Protein AF-A0A4R8SLN2-F1 (afdb_monomer)

Structure (mmCIF, N/CA/C/O backbone):
data_AF-A0A4R8SLN2-F1
#
_entry.id   AF-A0A4R8SLN2-F1
#
loop_
_atom_site.group_PDB
_atom_site.id
_atom_site.type_symbol
_atom_site.label_atom_id
_atom_site.label_alt_id
_atom_site.label_comp_id
_atom_site.label_asym_id
_atom_site.label_entity_id
_atom_site.label_seq_id
_atom_site.pdbx_PDB_ins_code
_atom_site.Cartn_x
_atom_site.Cartn_y
_atom_site.Cartn_z
_atom_site.occupancy
_atom_site.B_iso_or_equiv
_atom_site.auth_seq_id
_atom_site.auth_comp_id
_atom_site.auth_asym_id
_atom_site.auth_atom_id
_atom_site.pdbx_PDB_model_num
ATOM 1 N N . MET A 1 1 ? 5.948 -18.641 -3.369 1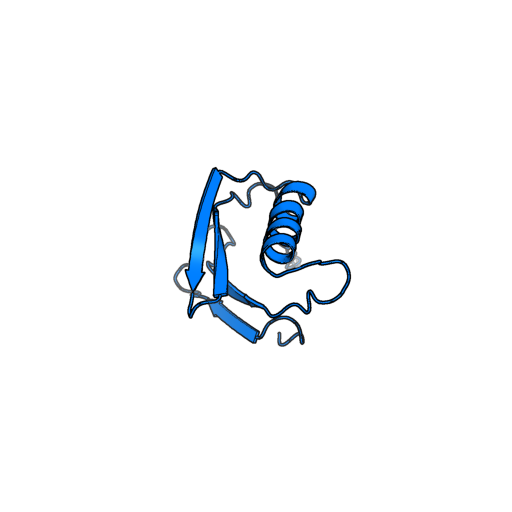.00 38.31 1 MET A N 1
ATOM 2 C CA . MET A 1 1 ? 6.324 -17.828 -2.198 1.00 38.31 1 MET A CA 1
ATOM 3 C C . MET A 1 1 ? 5.030 -17.422 -1.506 1.00 38.31 1 MET A C 1
ATOM 5 O O . MET A 1 1 ? 4.472 -16.390 -1.838 1.00 38.31 1 MET A O 1
ATOM 9 N N . ASN A 1 2 ? 4.505 -18.307 -0.655 1.00 37.12 2 ASN A N 1
ATOM 10 C CA . ASN A 1 2 ? 3.396 -18.013 0.253 1.00 37.12 2 ASN A CA 1
ATOM 11 C C . ASN A 1 2 ? 4.037 -17.866 1.629 1.00 37.12 2 ASN A C 1
ATOM 13 O O . ASN A 1 2 ? 4.490 -18.857 2.193 1.00 37.12 2 ASN A O 1
ATOM 17 N N . THR A 1 3 ? 4.171 -16.637 2.105 1.00 49.19 3 THR A N 1
ATOM 18 C CA . THR A 1 3 ? 4.444 -16.358 3.516 1.00 49.19 3 THR A CA 1
ATOM 19 C C . THR A 1 3 ? 3.118 -15.937 4.138 1.00 49.19 3 THR A C 1
ATOM 21 O O . THR A 1 3 ? 2.308 -15.319 3.446 1.00 49.19 3 THR A O 1
ATOM 24 N N . ASP A 1 4 ? 2.879 -16.240 5.415 1.00 57.81 4 ASP A N 1
ATOM 25 C CA . ASP A 1 4 ? 1.598 -15.940 6.084 1.00 57.81 4 ASP A CA 1
ATOM 26 C C . ASP A 1 4 ? 1.197 -14.450 6.023 1.00 57.81 4 ASP A C 1
ATOM 28 O O . ASP A 1 4 ? 0.019 -14.109 6.143 1.00 57.81 4 ASP A O 1
ATOM 32 N N . ALA A 1 5 ? 2.162 -13.566 5.748 1.00 66.94 5 ALA A N 1
ATOM 33 C CA . ALA A 1 5 ? 1.970 -12.130 5.575 1.00 66.94 5 ALA A CA 1
ATOM 34 C C . ALA A 1 5 ? 1.455 -11.709 4.180 1.00 66.94 5 ALA A C 1
ATOM 36 O O . ALA A 1 5 ? 0.773 -10.688 4.076 1.00 66.94 5 ALA A O 1
ATOM 37 N N . ILE A 1 6 ? 1.757 -12.449 3.100 1.00 77.06 6 ILE A N 1
ATOM 38 C CA . ILE A 1 6 ? 1.350 -12.093 1.725 1.00 77.06 6 ILE A CA 1
ATOM 39 C C . ILE A 1 6 ? 0.080 -12.859 1.358 1.00 77.06 6 ILE A C 1
ATOM 41 O O . ILE A 1 6 ? 0.101 -14.070 1.151 1.00 77.06 6 ILE A O 1
ATOM 45 N N . ARG A 1 7 ? -1.037 -12.141 1.212 1.00 80.31 7 ARG A N 1
ATOM 46 C CA . ARG A 1 7 ? -2.324 -12.730 0.820 1.00 80.31 7 ARG A CA 1
ATOM 47 C C . ARG A 1 7 ? -2.454 -12.898 -0.683 1.00 80.31 7 ARG A C 1
ATOM 49 O O . ARG A 1 7 ? -3.026 -13.888 -1.131 1.00 80.31 7 ARG A O 1
ATOM 56 N N . ARG A 1 8 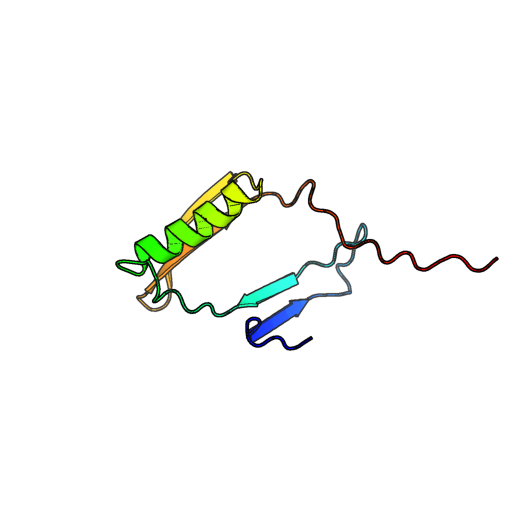? -1.966 -11.930 -1.466 1.00 85.62 8 ARG A N 1
ATOM 57 C CA . ARG A 1 8 ? -1.979 -11.976 -2.937 1.00 85.62 8 ARG A CA 1
ATOM 58 C C . ARG A 1 8 ? -0.786 -11.227 -3.519 1.00 85.62 8 ARG A C 1
ATOM 60 O O . ARG A 1 8 ? -0.353 -10.216 -2.976 1.00 85.62 8 ARG A O 1
ATOM 67 N N . LEU A 1 9 ? -0.303 -11.711 -4.657 1.00 89.25 9 LEU A N 1
ATOM 68 C CA . LEU A 1 9 ? 0.741 -11.083 -5.458 1.00 89.25 9 LEU A CA 1
ATOM 69 C C . LEU A 1 9 ? 0.292 -11.092 -6.922 1.00 89.25 9 LEU A C 1
ATOM 71 O O . LEU A 1 9 ? -0.017 -12.151 -7.467 1.00 89.25 9 LEU A O 1
ATOM 75 N N . ILE A 1 10 ? 0.274 -9.921 -7.552 1.00 91.06 10 ILE A N 1
ATOM 76 C CA . ILE A 1 10 ? -0.003 -9.742 -8.979 1.00 91.06 10 ILE A CA 1
ATOM 77 C C . ILE A 1 10 ? 1.242 -9.126 -9.609 1.00 91.06 10 ILE A C 1
ATOM 79 O O . ILE A 1 10 ? 1.755 -8.123 -9.120 1.00 91.06 10 ILE A O 1
ATOM 83 N N . PHE A 1 11 ? 1.737 -9.717 -10.692 1.00 91.50 11 PHE A N 1
ATOM 84 C CA . PHE A 1 11 ? 2.881 -9.205 -11.443 1.00 91.50 11 PHE A CA 1
ATOM 85 C C . PHE A 1 11 ? 2.684 -9.463 -12.933 1.00 91.50 11 PHE A C 1
ATOM 87 O O . PHE A 1 11 ? 2.034 -10.435 -13.319 1.00 91.50 11 PHE A O 1
ATOM 94 N N . ASN A 1 12 ? 3.282 -8.621 -13.773 1.00 89.06 12 ASN A N 1
ATOM 95 C CA . ASN A 1 12 ? 3.295 -8.835 -15.215 1.00 89.06 12 ASN A CA 1
ATOM 96 C C . ASN A 1 12 ? 4.734 -8.940 -15.732 1.00 89.06 12 ASN A C 1
ATOM 98 O O . ASN A 1 12 ? 5.434 -7.938 -15.853 1.00 89.06 12 ASN A O 1
ATOM 102 N N . LYS A 1 13 ? 5.152 -10.165 -16.077 1.00 89.69 13 LYS A N 1
ATOM 103 C CA . LYS A 1 13 ? 6.492 -10.445 -16.621 1.00 89.69 13 LYS A CA 1
ATOM 104 C C . LYS A 1 13 ? 6.751 -9.771 -17.969 1.00 89.69 13 LYS A C 1
ATOM 106 O O . LYS A 1 13 ? 7.902 -9.525 -18.301 1.00 89.69 13 LYS A O 1
ATOM 111 N N . SER A 1 14 ? 5.713 -9.468 -18.751 1.00 94.06 14 SER A N 1
ATOM 112 C CA . SER A 1 14 ? 5.900 -8.772 -20.030 1.00 94.06 14 SER A CA 1
ATOM 113 C C . SER A 1 14 ? 6.294 -7.305 -19.846 1.00 94.06 14 SER A C 1
ATOM 115 O O . SER A 1 14 ? 6.734 -6.678 -20.801 1.00 94.06 14 SER A O 1
ATOM 117 N N . LEU A 1 15 ? 6.125 -6.751 -18.639 1.00 91.50 15 LEU A N 1
ATOM 118 C CA . LEU A 1 15 ? 6.501 -5.380 -18.285 1.00 91.50 15 LEU A CA 1
ATOM 119 C C . LEU A 1 15 ? 7.857 -5.308 -17.570 1.00 91.50 15 LEU A C 1
ATOM 121 O O . LEU A 1 15 ? 8.204 -4.268 -17.012 1.00 91.50 15 LEU A O 1
ATOM 125 N N . THR A 1 16 ? 8.617 -6.405 -17.535 1.00 91.75 16 THR A N 1
ATOM 126 C CA . THR A 1 16 ? 9.932 -6.415 -16.900 1.00 91.75 16 THR A CA 1
ATOM 127 C C . THR A 1 16 ? 10.917 -5.565 -17.702 1.00 91.75 16 THR A C 1
ATOM 129 O O . THR A 1 16 ? 11.196 -5.850 -18.864 1.00 91.75 16 THR A O 1
ATOM 132 N N . ALA A 1 17 ? 11.497 -4.553 -17.061 1.00 87.75 17 ALA A N 1
ATOM 133 C CA . ALA A 1 17 ? 12.533 -3.699 -17.633 1.00 87.75 17 ALA A CA 1
ATOM 134 C C . ALA A 1 17 ? 13.560 -3.334 -16.559 1.00 87.75 17 ALA A C 1
ATOM 136 O O . ALA A 1 17 ? 13.216 -3.198 -15.387 1.00 87.75 17 ALA A O 1
ATOM 137 N N . ASN A 1 18 ? 14.831 -3.178 -16.936 1.00 86.75 18 ASN A N 1
ATOM 138 C CA . ASN A 1 18 ? 15.905 -2.777 -16.019 1.00 86.75 18 ASN A CA 1
ATOM 139 C C . ASN A 1 18 ? 15.983 -3.631 -14.739 1.00 86.75 18 ASN A C 1
ATOM 141 O O . ASN A 1 18 ? 16.195 -3.080 -13.670 1.00 86.75 18 ASN A O 1
ATOM 145 N N . GLN A 1 19 ? 15.767 -4.953 -14.809 1.00 83.56 19 GLN A N 1
ATOM 146 C CA . GLN A 1 19 ? 15.698 -5.848 -13.632 1.00 83.56 19 GLN A CA 1
ATOM 147 C C . GLN A 1 19 ? 14.588 -5.490 -12.620 1.00 83.56 19 GLN A C 1
ATOM 149 O O . GLN A 1 19 ? 14.664 -5.839 -11.444 1.00 83.56 19 GLN A O 1
ATOM 154 N N . PHE A 1 20 ? 13.553 -4.776 -13.057 1.00 83.19 20 PHE A N 1
ATOM 155 C CA . PHE A 1 20 ? 12.352 -4.485 -12.286 1.00 83.19 20 PHE A CA 1
ATOM 156 C C . PHE A 1 20 ? 11.148 -5.115 -12.973 1.00 83.19 20 PHE A C 1
ATOM 158 O O . PHE A 1 20 ? 10.972 -4.964 -14.179 1.00 83.19 20 PHE A O 1
ATOM 165 N N . THR A 1 21 ? 10.315 -5.810 -12.205 1.00 89.88 21 THR A N 1
ATOM 166 C CA . THR A 1 21 ? 8.996 -6.259 -12.658 1.00 89.88 21 THR A CA 1
ATOM 167 C C . THR A 1 21 ? 7.965 -5.535 -11.808 1.00 89.88 21 THR A C 1
ATOM 169 O O . 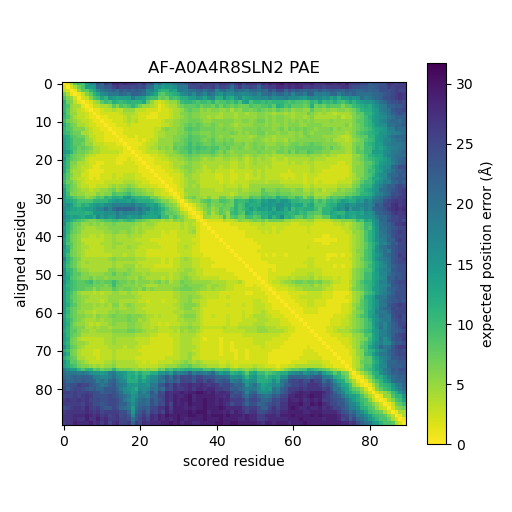THR A 1 21 ? 8.029 -5.678 -10.588 1.00 89.88 21 THR A O 1
ATOM 172 N N . PRO A 1 22 ? 7.033 -4.768 -12.395 1.00 88.06 22 PRO A N 1
ATOM 173 C CA . PRO A 1 22 ? 5.997 -4.116 -11.613 1.00 88.06 22 PRO A CA 1
ATOM 174 C C . PRO A 1 22 ? 5.126 -5.171 -10.927 1.00 88.06 22 PRO A C 1
ATOM 176 O O . PRO A 1 22 ? 4.662 -6.131 -11.555 1.00 88.06 22 PRO A O 1
ATOM 179 N N . THR A 1 23 ? 4.917 -4.983 -9.627 1.00 90.69 23 THR A N 1
ATOM 180 C CA . THR A 1 23 ? 4.144 -5.894 -8.783 1.00 90.69 23 THR A CA 1
ATOM 181 C C . THR A 1 23 ? 3.164 -5.124 -7.914 1.00 90.69 23 THR A C 1
ATOM 183 O O . THR A 1 23 ? 3.532 -4.106 -7.334 1.00 90.69 23 THR A O 1
ATOM 186 N N . ALA A 1 24 ? 1.961 -5.661 -7.745 1.00 91.31 24 ALA A N 1
ATOM 187 C CA . ALA A 1 24 ? 1.045 -5.284 -6.679 1.00 91.31 24 ALA A CA 1
ATOM 188 C C . ALA A 1 24 ? 1.016 -6.411 -5.640 1.00 91.31 24 ALA A C 1
ATOM 190 O O . ALA A 1 24 ? 0.765 -7.572 -5.979 1.00 91.31 24 ALA A O 1
ATOM 191 N N . VAL A 1 25 ? 1.289 -6.074 -4.381 1.00 90.44 25 VAL A N 1
ATOM 192 C CA . VAL A 1 25 ? 1.311 -7.023 -3.262 1.00 90.44 25 VAL A CA 1
ATOM 193 C C . VAL A 1 25 ? 0.224 -6.630 -2.276 1.00 90.44 25 VAL A C 1
ATOM 195 O O . VAL A 1 25 ? 0.131 -5.468 -1.896 1.00 90.44 25 VAL A O 1
ATOM 198 N N . VAL A 1 26 ? -0.587 -7.598 -1.862 1.00 90.38 26 VAL A N 1
ATOM 199 C CA . VAL A 1 26 ? -1.572 -7.428 -0.793 1.00 90.38 26 VAL A CA 1
ATOM 200 C C . VAL A 1 26 ? -1.098 -8.223 0.408 1.00 90.38 26 VAL A C 1
ATOM 202 O O . VAL A 1 26 ? -0.979 -9.452 0.341 1.00 90.38 26 VAL A O 1
ATOM 205 N N . THR A 1 27 ? -0.848 -7.521 1.503 1.00 88.62 27 THR A N 1
ATOM 206 C CA . THR A 1 27 ? -0.473 -8.098 2.790 1.00 88.62 27 THR A CA 1
ATOM 207 C C . THR A 1 27 ? -1.575 -7.873 3.816 1.00 88.62 27 THR A C 1
ATOM 209 O O . THR A 1 27 ? -2.439 -7.013 3.646 1.00 88.62 27 THR A O 1
ATOM 212 N N . VAL A 1 28 ? -1.571 -8.686 4.869 1.00 86.50 28 VAL A N 1
ATOM 213 C CA . VAL A 1 28 ? -2.394 -8.456 6.060 1.00 86.50 28 VAL A CA 1
ATOM 214 C C . VAL A 1 28 ? -1.454 -8.440 7.249 1.00 86.50 28 VAL A C 1
ATOM 216 O O . VAL A 1 28 ? -0.715 -9.401 7.454 1.00 86.50 28 VAL A O 1
ATOM 219 N N . ALA A 1 29 ? -1.484 -7.344 7.996 1.00 80.62 29 ALA A N 1
ATOM 220 C CA . ALA A 1 29 ? -0.770 -7.193 9.250 1.00 80.62 29 ALA A CA 1
ATOM 221 C C . ALA A 1 29 ? -1.782 -7.176 10.397 1.00 80.62 29 ALA A C 1
ATOM 223 O O . ALA A 1 29 ? -2.865 -6.602 10.263 1.00 80.62 29 ALA A O 1
ATOM 224 N N . ASP A 1 30 ? -1.422 -7.813 11.508 1.00 80.19 30 ASP A N 1
ATOM 225 C CA . ASP A 1 30 ? -2.106 -7.594 12.774 1.00 80.19 30 ASP A CA 1
ATOM 226 C C . ASP A 1 30 ? -1.502 -6.343 13.423 1.00 80.19 30 ASP A C 1
ATOM 228 O O . ASP A 1 30 ? -0.301 -6.290 13.680 1.00 80.19 30 ASP A O 1
ATOM 232 N N . VAL A 1 31 ? -2.330 -5.317 13.614 1.00 75.31 31 VAL A N 1
ATOM 233 C CA . VAL A 1 31 ? -1.935 -4.007 14.162 1.00 75.31 31 VAL A CA 1
ATOM 234 C C . VAL A 1 31 ? -2.552 -3.760 15.543 1.00 75.31 31 VAL A C 1
ATOM 236 O O . 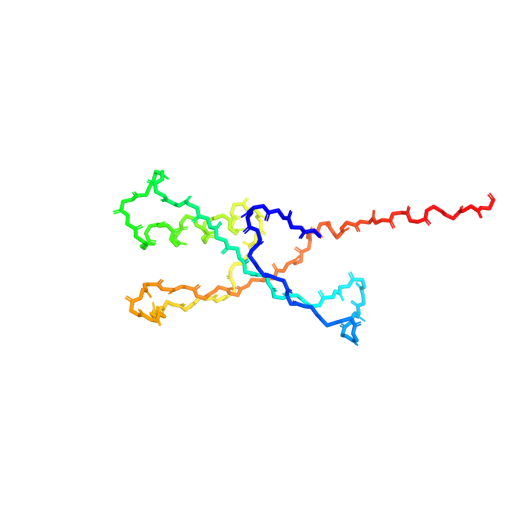VAL A 1 31 ? -2.652 -2.618 15.991 1.00 75.31 31 VAL A O 1
ATOM 239 N N . THR A 1 32 ? -3.021 -4.818 16.210 1.00 67.62 32 THR A N 1
ATOM 240 C CA . THR A 1 32 ? -3.682 -4.720 17.522 1.00 67.62 32 THR A CA 1
ATOM 241 C C . THR A 1 32 ? -2.714 -4.403 18.663 1.00 67.62 32 THR A C 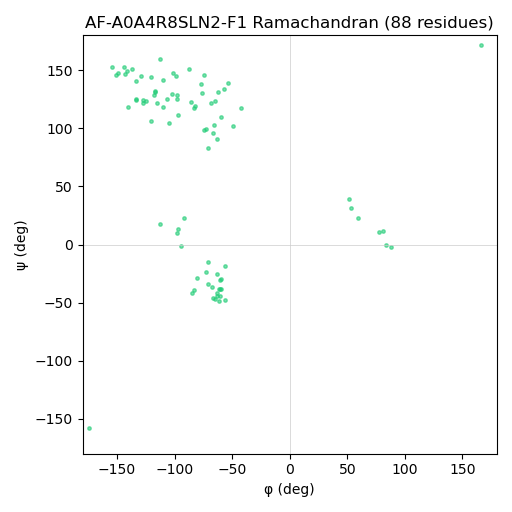1
ATOM 243 O O . THR A 1 32 ? -3.120 -3.809 19.660 1.00 67.62 32 THR A O 1
ATOM 246 N N . GLU A 1 33 ? -1.425 -4.716 18.515 1.00 67.50 33 GLU A N 1
ATOM 247 C CA . GLU A 1 33 ? -0.400 -4.375 19.501 1.00 67.50 33 GLU A CA 1
ATOM 248 C C . GLU A 1 33 ? 0.148 -2.956 19.272 1.00 67.50 33 GLU A C 1
ATOM 250 O O . GLU A 1 33 ? 0.675 -2.629 18.211 1.00 67.50 33 GLU A O 1
ATOM 255 N N . GLY A 1 34 ? 0.046 -2.090 20.287 1.00 66.06 34 GLY A N 1
ATOM 256 C CA . GLY A 1 34 ? 0.691 -0.769 20.281 1.00 66.06 34 GLY A CA 1
ATOM 257 C C . GLY A 1 34 ? -0.044 0.338 19.515 1.00 66.06 34 GLY A C 1
ATOM 258 O O . GLY A 1 34 ? 0.528 1.413 19.324 1.00 66.06 34 GLY A O 1
ATOM 259 N N . THR A 1 35 ? -1.300 0.122 19.110 1.00 77.44 35 THR A N 1
ATOM 260 C CA . THR A 1 35 ? -2.135 1.144 18.456 1.00 77.44 35 THR A CA 1
ATOM 261 C C . THR A 1 35 ? -3.412 1.422 19.255 1.00 77.44 35 THR A C 1
ATOM 263 O O . THR A 1 35 ? -3.993 0.534 19.871 1.00 77.44 35 THR A O 1
ATOM 266 N N . SER A 1 36 ? -3.850 2.682 19.272 1.00 81.00 36 SER A N 1
ATOM 267 C CA . SER A 1 36 ? -5.092 3.143 19.916 1.00 81.00 36 SER A CA 1
ATOM 268 C C . SER A 1 36 ? -6.282 3.210 18.949 1.00 81.00 36 SER A C 1
ATOM 270 O O . SER A 1 36 ? -7.391 3.554 19.354 1.00 81.00 36 SER A O 1
ATOM 272 N N . GLY A 1 37 ? -6.069 2.876 17.670 1.00 86.31 37 GLY A N 1
ATOM 273 C CA . GLY A 1 37 ? -7.092 2.899 16.628 1.00 86.31 37 GLY A CA 1
ATOM 274 C C . GLY A 1 37 ? -6.520 2.808 15.209 1.00 86.31 37 GLY A C 1
ATOM 275 O O . GLY A 1 37 ? -5.311 2.913 14.996 1.00 86.31 37 GLY A O 1
ATOM 276 N N . LEU A 1 38 ? -7.413 2.644 14.227 1.00 88.25 38 LEU A N 1
ATOM 277 C CA . LEU A 1 38 ? -7.063 2.416 12.815 1.00 88.25 38 LEU A CA 1
ATOM 278 C C . LEU A 1 38 ? -6.238 3.554 12.196 1.00 88.25 38 LEU A C 1
ATOM 280 O O . LEU A 1 38 ? -5.301 3.294 11.449 1.00 88.25 38 LEU A O 1
ATOM 284 N N . GLU A 1 39 ? -6.538 4.807 12.540 1.00 89.81 39 GLU A N 1
ATOM 285 C CA . GLU A 1 39 ? -5.773 5.969 12.061 1.00 89.81 39 GLU A CA 1
ATOM 286 C C . GLU A 1 39 ? -4.319 5.939 12.548 1.00 89.81 39 GLU A C 1
ATOM 288 O O . GLU A 1 39 ? -3.389 6.191 11.783 1.00 89.81 39 GLU A O 1
ATOM 293 N N . GLN A 1 40 ? -4.098 5.561 13.812 1.00 90.31 40 GLN A N 1
ATOM 294 C CA . GLN A 1 40 ? -2.744 5.442 14.347 1.00 90.31 40 GLN A CA 1
ATOM 295 C C . GLN A 1 40 ? -1.983 4.285 13.692 1.00 90.31 40 GLN A C 1
ATOM 297 O O . GLN A 1 40 ? -0.791 4.422 13.425 1.00 90.31 40 GLN A O 1
ATOM 302 N N . ALA A 1 41 ? -2.660 3.172 13.394 1.00 89.94 41 ALA A N 1
ATOM 303 C CA . ALA A 1 41 ? -2.053 2.066 12.660 1.00 89.94 41 ALA A CA 1
ATOM 304 C C . ALA A 1 41 ? -1.575 2.508 11.263 1.00 89.94 41 ALA A C 1
ATOM 306 O O . ALA A 1 41 ? -0.439 2.225 10.884 1.00 89.94 41 ALA A O 1
ATOM 307 N N . LEU A 1 42 ? -2.390 3.278 10.531 1.00 92.50 42 LEU A N 1
ATOM 308 C CA . LEU A 1 42 ? -2.001 3.834 9.230 1.00 92.50 42 LEU A CA 1
ATOM 309 C C . LEU A 1 42 ? -0.794 4.780 9.333 1.00 92.50 42 LEU A C 1
ATOM 311 O O . LEU A 1 42 ? 0.077 4.756 8.461 1.00 92.50 42 LEU A O 1
ATOM 315 N N . GLU A 1 43 ? -0.707 5.590 10.391 1.00 92.62 43 GLU A N 1
ATOM 316 C CA . GLU A 1 43 ? 0.442 6.480 10.594 1.00 92.62 43 GLU A CA 1
ATOM 317 C C . GLU A 1 43 ? 1.719 5.717 10.977 1.00 92.62 43 GLU A C 1
ATOM 319 O O . GLU A 1 43 ? 2.812 6.090 10.552 1.00 92.62 43 GLU A O 1
ATOM 324 N N . ILE A 1 44 ? 1.613 4.615 11.724 1.00 90.75 44 ILE A N 1
ATOM 325 C CA . ILE A 1 44 ? 2.763 3.758 12.051 1.00 90.75 44 ILE A CA 1
ATOM 326 C C . ILE A 1 44 ? 3.364 3.136 10.787 1.00 90.75 44 ILE A C 1
ATOM 328 O O . ILE A 1 44 ? 4.592 3.165 10.630 1.00 90.75 44 ILE A O 1
ATOM 332 N N . GLU A 1 45 ? 2.518 2.626 9.888 1.00 90.56 45 GLU A N 1
ATOM 333 C CA . GLU A 1 45 ? 2.924 2.057 8.596 1.00 90.56 45 GLU A CA 1
ATOM 334 C C . GLU A 1 45 ? 3.546 3.122 7.685 1.00 90.56 45 GLU A C 1
ATOM 336 O O . GLU A 1 45 ? 4.652 2.941 7.163 1.00 90.56 45 GLU A O 1
ATOM 341 N N . ARG A 1 46 ? 2.902 4.293 7.573 1.00 93.69 46 ARG A N 1
ATOM 342 C CA . ARG A 1 46 ? 3.459 5.456 6.866 1.00 93.69 46 ARG A CA 1
ATOM 343 C C . ARG A 1 46 ? 4.828 5.845 7.431 1.00 93.69 46 ARG A C 1
ATOM 345 O O . ARG A 1 46 ? 5.787 6.016 6.679 1.00 93.69 46 ARG A O 1
ATOM 352 N N . GLY A 1 47 ? 4.949 5.943 8.752 1.00 91.81 47 GLY A N 1
ATOM 353 C CA . GLY A 1 47 ? 6.209 6.227 9.433 1.00 91.81 47 GLY A CA 1
ATOM 354 C C . GLY A 1 47 ? 7.273 5.160 9.169 1.00 91.81 47 GLY A C 1
ATOM 355 O O . GLY A 1 47 ? 8.459 5.477 9.097 1.00 91.81 47 GLY A O 1
ATOM 356 N N . GLY A 1 48 ? 6.869 3.905 8.957 1.00 89.31 48 GLY A N 1
ATOM 357 C CA . GLY A 1 48 ? 7.744 2.816 8.530 1.00 89.31 48 GLY A CA 1
ATOM 358 C C . GLY A 1 48 ? 8.416 3.080 7.182 1.00 89.31 48 GLY A C 1
ATOM 359 O O . GLY A 1 48 ? 9.601 2.782 7.034 1.00 89.31 48 GLY A O 1
ATOM 360 N N . ILE A 1 49 ? 7.718 3.695 6.223 1.00 89.06 49 ILE A N 1
ATOM 361 C CA . ILE A 1 49 ? 8.303 4.087 4.928 1.00 89.06 49 ILE A CA 1
ATOM 362 C C . ILE A 1 49 ? 9.443 5.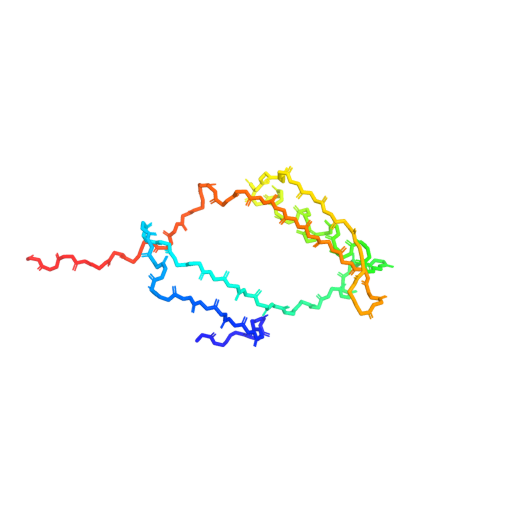086 5.149 1.00 89.06 49 ILE A C 1
ATOM 364 O O . ILE A 1 49 ? 10.550 4.868 4.653 1.00 89.06 49 ILE A O 1
ATOM 368 N N . VAL A 1 50 ? 9.197 6.123 5.955 1.00 90.81 50 VAL A N 1
ATOM 369 C CA . VAL A 1 50 ? 10.170 7.188 6.245 1.00 90.81 50 VAL A CA 1
ATOM 370 C C . VAL A 1 50 ? 11.369 6.660 7.033 1.00 90.81 50 VAL A C 1
ATOM 372 O O . VAL A 1 50 ? 12.513 6.916 6.665 1.00 90.81 50 VAL A O 1
ATOM 375 N N . ARG A 1 51 ? 11.135 5.856 8.081 1.00 89.25 51 ARG A N 1
ATOM 376 C CA . ARG A 1 51 ? 12.208 5.240 8.887 1.00 89.25 51 ARG A CA 1
ATOM 377 C C . ARG A 1 51 ? 13.133 4.349 8.058 1.00 89.25 51 ARG A C 1
ATOM 379 O O . ARG A 1 51 ? 14.311 4.245 8.374 1.00 89.25 51 ARG A O 1
ATOM 386 N N . ASN A 1 52 ? 12.615 3.736 6.994 1.00 85.12 52 ASN A N 1
ATOM 387 C CA . ASN A 1 52 ? 13.386 2.910 6.062 1.00 85.12 52 ASN A CA 1
ATOM 388 C C . ASN A 1 52 ? 13.939 3.707 4.862 1.00 85.12 52 ASN A C 1
ATOM 390 O O . ASN A 1 52 ? 14.199 3.126 3.805 1.00 85.12 52 ASN A O 1
ATOM 394 N N . GLY A 1 53 ? 14.084 5.029 5.000 1.00 83.62 53 GLY A N 1
ATOM 395 C CA . GLY A 1 53 ? 14.720 5.901 4.011 1.00 83.62 53 GLY A CA 1
ATOM 396 C C . GLY A 1 53 ? 13.856 6.252 2.797 1.00 83.62 53 GLY A C 1
ATOM 397 O O . GLY A 1 53 ? 14.380 6.782 1.823 1.00 83.62 53 GLY A O 1
ATOM 398 N N . GLY A 1 54 ? 12.554 5.952 2.818 1.00 85.38 54 GLY A N 1
ATOM 399 C CA . GLY A 1 54 ? 11.626 6.389 1.775 1.00 85.38 54 GLY A CA 1
ATOM 400 C C . GLY A 1 54 ? 11.244 7.862 1.937 1.00 85.38 54 GLY A C 1
ATOM 401 O O . GLY A 1 54 ? 10.954 8.310 3.045 1.00 85.38 54 GLY A O 1
ATOM 402 N N . SER A 1 55 ? 11.196 8.606 0.831 1.00 89.88 55 SER A N 1
ATOM 403 C CA . SER A 1 55 ? 10.673 9.979 0.800 1.00 89.88 55 SER A CA 1
ATOM 404 C C . SER A 1 55 ? 9.226 9.975 0.313 1.00 89.88 55 SER A C 1
ATOM 406 O O . SER A 1 55 ? 8.943 9.435 -0.748 1.00 89.88 55 SER A O 1
ATOM 408 N N . ILE A 1 56 ? 8.290 10.550 1.065 1.00 92.69 56 ILE A N 1
ATOM 409 C CA . ILE A 1 56 ? 6.885 10.606 0.637 1.00 92.69 56 ILE A CA 1
ATOM 410 C C . ILE A 1 56 ? 6.707 11.784 -0.325 1.00 92.69 56 ILE A C 1
ATOM 412 O O . ILE A 1 56 ? 6.914 12.930 0.063 1.00 92.69 56 ILE A O 1
ATOM 416 N N . GLU A 1 57 ? 6.302 11.502 -1.562 1.00 94.25 57 GLU A N 1
ATOM 417 C CA . GLU A 1 57 ? 6.038 12.520 -2.590 1.00 94.25 57 GLU A CA 1
ATOM 418 C C . GLU A 1 57 ? 4.622 13.079 -2.484 1.00 94.25 57 GLU A C 1
ATOM 420 O O . GLU A 1 57 ? 4.397 14.276 -2.639 1.00 94.25 57 GLU A O 1
ATOM 425 N N . SER A 1 58 ? 3.649 12.203 -2.234 1.00 95.94 58 SER A N 1
ATOM 426 C CA . SER A 1 58 ? 2.257 12.593 -2.027 1.00 95.94 58 SER A CA 1
ATOM 427 C C . SER A 1 58 ? 1.520 11.572 -1.174 1.00 95.94 58 SER A C 1
ATOM 429 O O . SER A 1 58 ? 1.853 10.384 -1.152 1.00 95.94 58 SER A O 1
ATOM 431 N N . GLU A 1 59 ? 0.493 12.046 -0.476 1.00 96.56 59 GLU A N 1
ATOM 432 C CA . GLU A 1 59 ? -0.424 11.197 0.268 1.00 96.56 59 GLU A CA 1
ATOM 433 C C . GLU A 1 59 ? -1.873 11.638 0.076 1.00 96.56 59 GLU A C 1
ATOM 435 O O . GLU A 1 59 ? -2.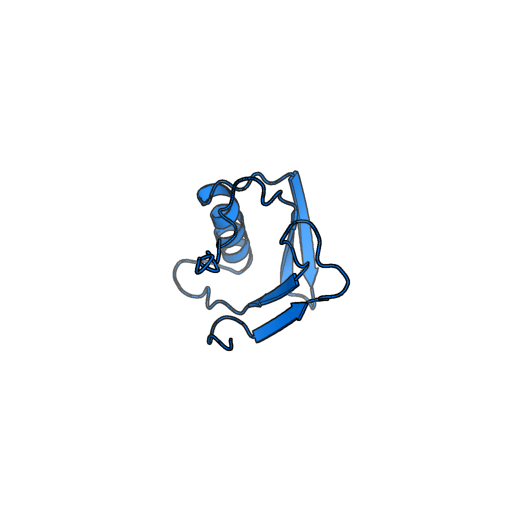173 12.807 -0.163 1.00 96.56 59 GLU A O 1
ATOM 440 N N . THR A 1 60 ? -2.792 10.686 0.170 1.00 97.62 60 THR A N 1
ATOM 441 C CA . THR A 1 60 ? -4.231 10.942 0.117 1.00 97.62 60 THR A CA 1
ATOM 442 C C . THR A 1 60 ? -4.927 10.043 1.124 1.00 97.62 60 THR A C 1
ATOM 444 O O . THR A 1 60 ? -4.849 8.816 1.027 1.00 97.62 60 THR A O 1
ATOM 447 N N . SER A 1 61 ? -5.596 10.657 2.098 1.00 97.06 61 SER A N 1
ATOM 448 C CA . SER A 1 61 ? -6.456 9.955 3.052 1.00 97.06 61 SER A CA 1
ATOM 449 C C . SER A 1 61 ? -7.873 9.818 2.495 1.00 97.06 61 SER A C 1
ATOM 451 O O . SER A 1 61 ? -8.337 10.663 1.730 1.00 97.06 61 SER A O 1
ATOM 453 N N . GLY A 1 62 ? -8.578 8.768 2.895 1.00 95.75 62 GLY A N 1
ATOM 454 C CA . GLY A 1 62 ? -9.957 8.531 2.489 1.00 95.75 62 GLY A CA 1
ATOM 455 C C . GLY A 1 62 ? -10.563 7.336 3.207 1.00 95.75 62 GLY A C 1
ATOM 456 O O . GLY A 1 62 ? -10.095 6.929 4.269 1.00 95.75 62 GLY A O 1
ATOM 457 N N . THR A 1 63 ? -11.604 6.761 2.608 1.00 96.25 63 THR A N 1
ATOM 458 C CA . THR A 1 63 ? -12.209 5.524 3.102 1.00 96.25 63 THR A CA 1
ATOM 459 C C . THR A 1 63 ? -12.345 4.496 1.988 1.00 96.25 63 THR A C 1
ATOM 461 O O . THR A 1 63 ? -12.597 4.838 0.833 1.00 96.25 63 THR A O 1
ATOM 464 N N . ILE A 1 64 ? -12.181 3.224 2.339 1.00 94.31 64 ILE A N 1
ATOM 465 C CA . ILE A 1 64 ? -12.463 2.079 1.470 1.00 94.31 64 ILE A CA 1
ATOM 466 C C . ILE A 1 64 ? -13.393 1.157 2.250 1.00 94.31 64 ILE A C 1
ATOM 468 O O . ILE A 1 64 ? -13.068 0.733 3.355 1.00 94.31 64 ILE A O 1
ATOM 472 N N . CYS A 1 65 ? -14.574 0.871 1.696 1.00 93.81 65 CYS A N 1
ATOM 473 C CA . CYS A 1 65 ? -15.592 0.035 2.347 1.00 93.81 65 CYS A CA 1
ATOM 474 C C . CYS A 1 65 ? -15.968 0.495 3.775 1.00 93.81 65 CYS A C 1
ATOM 476 O O . 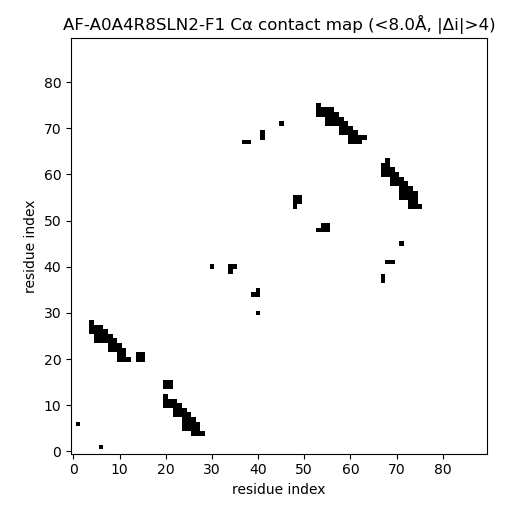CYS A 1 65 ? -16.292 -0.331 4.621 1.00 93.81 65 CYS A O 1
ATOM 478 N N . GLY A 1 66 ? -15.902 1.802 4.052 1.00 94.44 66 GLY A N 1
ATOM 479 C CA . GLY A 1 66 ? -16.195 2.372 5.373 1.00 94.44 66 GLY A CA 1
ATOM 480 C C . GLY A 1 66 ? -15.031 2.351 6.373 1.00 94.44 66 GLY A C 1
ATOM 481 O O . GLY A 1 66 ? -15.189 2.865 7.476 1.00 94.44 66 GLY A O 1
ATOM 482 N N . TYR A 1 67 ? -13.863 1.820 5.999 1.00 92.12 67 TYR A N 1
ATOM 483 C CA . TYR A 1 67 ? -12.655 1.842 6.828 1.00 92.12 67 TYR A CA 1
ATOM 484 C C . TYR A 1 67 ? -11.713 2.972 6.403 1.00 92.12 67 TYR A C 1
ATOM 486 O O . TYR A 1 67 ? -11.616 3.238 5.200 1.00 92.12 67 TYR A O 1
ATOM 494 N N . PRO A 1 68 ? -10.989 3.609 7.343 1.00 94.19 68 PRO A N 1
ATOM 495 C CA . PRO A 1 68 ? -9.921 4.546 7.017 1.00 94.19 68 PRO A CA 1
ATOM 496 C C . PRO A 1 68 ? -8.889 3.938 6.071 1.00 94.19 68 PRO A C 1
ATOM 498 O O . PRO A 1 68 ? -8.494 2.780 6.218 1.00 94.19 68 PRO A O 1
ATOM 501 N N . ALA A 1 69 ? -8.439 4.728 5.104 1.00 95.50 69 ALA A N 1
ATOM 502 C CA . ALA A 1 69 ? -7.430 4.331 4.138 1.00 95.50 69 ALA A CA 1
ATOM 503 C C . ALA A 1 69 ? -6.473 5.488 3.845 1.00 95.50 69 ALA A C 1
ATOM 505 O O . ALA A 1 69 ? -6.863 6.658 3.849 1.00 95.50 69 ALA A O 1
ATOM 506 N N . LYS A 1 70 ? -5.221 5.148 3.529 1.00 95.75 70 LYS A N 1
ATOM 507 C CA . LYS A 1 70 ? -4.193 6.100 3.108 1.00 95.75 70 LYS A CA 1
ATOM 508 C C . LYS A 1 70 ? -3.462 5.556 1.883 1.00 95.75 70 LYS A C 1
ATOM 510 O O . LYS A 1 70 ? -2.927 4.452 1.916 1.00 95.75 70 LYS A O 1
ATOM 515 N N . THR A 1 71 ? -3.437 6.339 0.809 1.00 96.50 71 THR A N 1
ATOM 516 C CA . THR A 1 71 ? -2.592 6.088 -0.366 1.00 96.50 71 THR A CA 1
ATOM 517 C C . THR A 1 71 ? -1.338 6.940 -0.241 1.00 96.50 71 THR A C 1
ATOM 519 O O . THR A 1 71 ? -1.451 8.140 -0.001 1.00 96.50 71 THR A O 1
ATOM 522 N N . VAL A 1 72 ? -0.159 6.333 -0.381 1.00 95.44 72 VAL A N 1
ATOM 523 C CA . VAL A 1 72 ? 1.140 7.009 -0.258 1.00 95.44 72 VAL A CA 1
ATOM 524 C C . VAL A 1 72 ? 1.972 6.703 -1.496 1.00 95.44 72 VAL A C 1
ATOM 526 O O . VAL A 1 72 ? 2.204 5.534 -1.800 1.00 95.44 72 VAL A O 1
ATOM 529 N N . ASN A 1 73 ? 2.441 7.742 -2.186 1.00 94.12 73 ASN A N 1
ATOM 530 C CA . ASN A 1 73 ? 3.376 7.614 -3.301 1.00 94.12 73 ASN A CA 1
ATOM 531 C C . ASN A 1 73 ? 4.782 7.987 -2.824 1.00 94.12 73 ASN A C 1
ATOM 533 O O . ASN A 1 73 ? 4.974 9.026 -2.189 1.00 94.12 73 ASN A O 1
ATOM 537 N N . TYR A 1 74 ? 5.753 7.125 -3.106 1.00 90.12 74 TYR A N 1
ATOM 538 C CA . TYR A 1 74 ? 7.151 7.319 -2.734 1.00 90.12 74 TYR A CA 1
ATOM 539 C C . TYR A 1 74 ? 8.070 6.627 -3.754 1.00 90.12 74 TYR A C 1
ATOM 541 O O . TYR A 1 74 ? 7.718 5.553 -4.260 1.00 90.12 74 TYR A O 1
ATOM 549 N N . PRO A 1 75 ? 9.258 7.183 -4.047 1.00 87.19 75 PRO A N 1
ATOM 550 C CA . PRO A 1 75 ? 10.233 6.532 -4.893 1.00 87.19 75 PRO A CA 1
ATOM 551 C C . PRO A 1 75 ? 10.906 5.395 -4.120 1.00 87.19 75 PRO A C 1
ATOM 553 O O . PRO A 1 75 ? 11.147 5.464 -2.914 1.00 87.19 75 PRO A O 1
ATOM 556 N N . ILE A 1 76 ? 11.241 4.328 -4.842 1.00 74.31 76 ILE A N 1
ATOM 557 C CA . ILE A 1 76 ? 11.985 3.170 -4.314 1.00 74.31 76 ILE A CA 1
ATOM 558 C C . ILE A 1 76 ? 13.493 3.295 -4.637 1.00 74.31 76 ILE A C 1
ATOM 560 O O . ILE A 1 76 ? 14.261 2.339 -4.509 1.00 74.31 76 ILE A O 1
ATOM 564 N N . GLU A 1 77 ? 13.951 4.476 -5.062 1.00 64.31 77 GLU A N 1
ATOM 565 C CA . GLU A 1 77 ? 15.349 4.705 -5.434 1.00 64.31 77 GLU A CA 1
ATOM 566 C C . GLU A 1 77 ? 16.310 4.373 -4.279 1.00 64.31 77 GLU A C 1
ATOM 568 O O . GLU A 1 77 ? 16.080 4.723 -3.125 1.00 64.31 77 GLU A O 1
ATOM 573 N N . GLY A 1 78 ? 17.381 3.634 -4.590 1.00 53.84 78 GLY A N 1
ATOM 574 C CA . GLY A 1 78 ? 18.426 3.275 -3.625 1.00 53.84 78 GLY A CA 1
ATOM 575 C C . GLY A 1 78 ? 18.206 1.992 -2.812 1.00 53.84 78 GLY A C 1
ATOM 576 O O . GLY A 1 78 ? 19.104 1.608 -2.065 1.00 53.84 78 GLY A O 1
ATOM 577 N N . ARG A 1 79 ? 17.084 1.266 -2.957 1.00 51.69 79 ARG A N 1
ATOM 578 C CA . ARG A 1 79 ? 16.959 -0.062 -2.322 1.00 51.69 79 ARG A CA 1
ATOM 579 C C . ARG A 1 79 ? 17.756 -1.114 -3.107 1.00 51.69 79 ARG A C 1
ATOM 581 O O . ARG A 1 79 ? 17.577 -1.197 -4.326 1.00 51.69 79 ARG A O 1
ATOM 588 N N . PRO A 1 80 ? 18.602 -1.939 -2.455 1.00 43.88 80 PRO A N 1
ATOM 589 C CA . PRO A 1 80 ? 19.305 -3.019 -3.133 1.00 43.88 80 PRO A CA 1
ATOM 590 C C . PRO A 1 80 ? 18.270 -3.961 -3.745 1.00 43.88 80 PRO A C 1
ATOM 592 O O . PRO A 1 80 ? 17.543 -4.668 -3.048 1.00 43.88 80 PRO A O 1
ATOM 595 N N . ARG A 1 81 ? 18.174 -3.948 -5.075 1.00 49.44 81 ARG A N 1
ATOM 596 C CA . ARG A 1 81 ? 17.468 -4.999 -5.802 1.00 49.44 81 ARG A CA 1
ATOM 597 C C . ARG A 1 81 ? 18.279 -6.253 -5.547 1.00 49.44 81 ARG A C 1
ATOM 599 O O . ARG A 1 81 ? 19.483 -6.218 -5.778 1.00 49.44 81 ARG A O 1
ATOM 606 N N . GLY A 1 82 ? 17.655 -7.302 -5.016 1.00 43.84 82 GLY A N 1
ATOM 607 C CA . GLY A 1 82 ? 18.334 -8.569 -4.764 1.00 43.84 82 GLY A CA 1
ATOM 608 C C . GLY A 1 82 ? 19.098 -8.993 -6.015 1.00 43.84 82 GLY A C 1
ATOM 609 O O . GLY A 1 82 ? 18.500 -9.440 -6.991 1.00 43.84 82 GLY A O 1
ATOM 610 N N . HIS A 1 83 ? 20.411 -8.778 -6.004 1.00 37.03 83 HIS A N 1
ATOM 611 C CA . HIS A 1 83 ? 21.304 -9.241 -7.041 1.00 37.03 83 HIS A CA 1
ATOM 612 C C . HIS A 1 83 ? 21.404 -10.745 -6.835 1.00 37.03 83 HIS A C 1
ATOM 614 O O . HIS A 1 83 ? 22.090 -11.213 -5.929 1.00 37.03 83 HIS A O 1
ATOM 620 N N . ILE A 1 84 ? 20.656 -11.510 -7.627 1.00 40.94 84 ILE A N 1
ATOM 621 C CA . ILE A 1 84 ? 21.010 -12.906 -7.839 1.00 40.94 84 ILE A CA 1
ATOM 622 C C . ILE A 1 84 ? 22.220 -12.852 -8.765 1.00 40.94 84 ILE A C 1
ATOM 624 O O . ILE A 1 84 ? 22.078 -12.651 -9.973 1.00 40.94 84 ILE A O 1
ATOM 628 N N . ASP A 1 85 ? 23.406 -12.964 -8.171 1.00 39.22 85 ASP A N 1
ATOM 629 C CA . ASP A 1 85 ? 24.627 -13.294 -8.891 1.00 39.22 85 ASP A CA 1
ATOM 630 C C . ASP A 1 85 ? 24.439 -14.702 -9.471 1.00 39.22 85 ASP A C 1
ATOM 632 O O . ASP A 1 85 ? 24.667 -15.724 -8.819 1.00 39.22 85 ASP A O 1
ATOM 636 N N . CYS A 1 86 ? 23.917 -14.771 -10.695 1.00 38.56 86 CYS A N 1
ATOM 637 C CA . CYS A 1 86 ? 24.034 -15.969 -11.508 1.00 38.56 86 CYS A CA 1
ATOM 638 C C . CYS A 1 86 ? 25.499 -16.068 -11.926 1.00 38.56 86 CYS A C 1
ATOM 640 O O . CYS A 1 86 ? 25.861 -15.635 -13.022 1.00 38.56 86 CYS A O 1
ATOM 642 N N . GLY A 1 87 ? 26.318 -16.621 -11.027 1.00 34.31 87 GLY A N 1
ATOM 643 C CA . GLY A 1 87 ? 27.741 -16.831 -11.226 1.00 34.31 87 GLY A CA 1
ATOM 644 C C . GLY A 1 87 ? 28.021 -17.351 -12.632 1.00 34.31 87 GLY A C 1
ATOM 645 O O . GLY A 1 87 ? 27.564 -18.426 -13.036 1.00 34.31 87 GLY A O 1
ATOM 646 N N . ARG A 1 88 ? 28.766 -16.551 -13.391 1.00 41.41 88 ARG A N 1
ATOM 647 C CA . ARG A 1 88 ? 29.303 -16.919 -14.695 1.00 41.41 88 ARG A CA 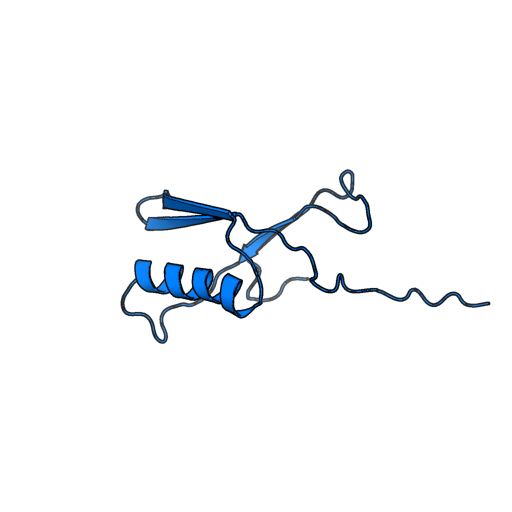1
ATOM 648 C C . ARG A 1 88 ? 30.335 -18.021 -14.447 1.00 41.41 88 ARG A C 1
ATOM 650 O O . ARG A 1 88 ? 31.468 -17.730 -14.088 1.00 41.41 88 ARG A O 1
ATOM 657 N N . ARG A 1 89 ? 29.936 -19.290 -14.589 1.00 46.84 89 ARG A N 1
ATOM 658 C CA . ARG A 1 89 ? 30.903 -20.385 -14.750 1.00 46.84 89 ARG A CA 1
ATOM 659 C C . ARG A 1 89 ? 31.606 -20.177 -16.087 1.00 46.84 89 ARG A C 1
ATOM 661 O O . ARG A 1 89 ? 31.021 -20.441 -17.135 1.00 46.84 89 ARG A O 1
ATOM 668 N N . THR A 1 90 ? 32.829 -19.679 -16.025 1.00 53.59 90 THR A N 1
ATOM 669 C CA . THR A 1 90 ? 33.883 -19.984 -16.996 1.00 53.59 90 THR A CA 1
ATOM 670 C C . THR A 1 90 ? 34.934 -20.794 -16.277 1.00 53.59 90 THR A C 1
ATOM 672 O O . THR A 1 90 ? 35.306 -20.347 -15.168 1.00 53.59 90 THR A O 1
#

Mean predicted aligned error: 9.34 Å

Sequence (90 aa):
MNTDAIRRLIFNKSLTANQFTPTAVVTVADVTEGTSGLEQALEIERGGIVRNGGSIESETSGTICGYPAKTVNYPIEGRPRGHIDCGRRT

Organism: NCBI:txid404941

Solvent-accessible surface area (backbone atoms only — not comparable to full-atom values): 6053 Å² total; per-residue (Å²): 139,83,50,99,47,52,76,46,78,47,70,47,78,91,63,50,51,95,97,41,60,61,66,54,76,42,67,61,81,89,58,77,78,96,42,94,45,71,69,53,42,54,48,53,55,55,47,49,43,46,76,72,74,35,55,79,78,47,74,47,77,53,69,56,98,87,39,84,40,73,50,76,44,58,67,73,82,89,61,84,69,84,76,76,79,76,74,80,88,123

Radius of gyration: 16.75 Å; Cα contacts (8 Å, |Δi|>4): 81; chains: 1; bounding box: 50×33×40 Å

Foldseek 3Di:
DDDVFWPDKDWDPVPDDPNDTDMDTDGDDDPVPPDPDDVRSQVVVVVVCVVVPWDWPDKDWDDDPNGTDMDTDTDPPPDPDPPPCPDPDD

Secondary structure (DSSP, 8-state):
---TTEEEEEE-GGG-BTTB--EEEEE-----SS-SSHHHHHHHHHHHHHHTTPPP-EEEEEEETTEEEEEEE---TT------------

pLDDT: mean 79.72, std 18.61, range [34.31, 97.62]

Nearest PDB structures (foldseek):
  1zpv-assembly1_C  TM=7.660E-01  e=2.384E+00  Streptococcus pneumoniae TIGR4
  2zho-assembly2_D  TM=6.257E-01  e=4.549E+00  Thermus thermophilus
  3gnl-assembly2_B  TM=5.898E-01  e=6.703E+00  Listeria monocytogenes serotype 4b str. F2365
  6z1p-assembly1_BX  TM=4.524E-01  e=4.264E+00  Tetrahymena thermophila SB210